Protein AF-A0A8S0XQQ2-F1 (afdb_monomer)

Sequence (141 aa):
MHMLGNSTRGLSPKQCRLLYWSCVVPIATYGYRLWYFDGTRNKGAMNQLKRMQRKAALWITGAFHTSPTGGLEALAGLIPVHIMLKKLATCTVYRVATLSDTHPLRSMMGKGLLKRAAPHARSAALMTPAMRGKVKSTVGS

Structure (mmCIF, N/CA/C/O backbone):
data_AF-A0A8S0XQQ2-F1
#
_entry.id   AF-A0A8S0XQQ2-F1
#
loop_
_atom_site.group_PDB
_atom_site.id
_atom_site.type_symbol
_atom_site.label_atom_id
_atom_site.label_alt_id
_atom_site.label_comp_id
_atom_site.label_asym_id
_atom_site.label_entity_id
_atom_site.label_seq_id
_atom_site.pdbx_PDB_ins_code
_atom_site.Cartn_x
_atom_site.Cartn_y
_atom_site.Cartn_z
_atom_site.occupancy
_atom_site.B_iso_or_equiv
_atom_site.auth_seq_id
_atom_site.auth_comp_id
_atom_site.auth_asym_id
_atom_site.auth_atom_id
_atom_site.pdbx_PDB_model_num
ATOM 1 N N . MET A 1 1 ? 15.592 10.491 -16.382 1.00 40.31 1 MET A N 1
ATOM 2 C CA . MET A 1 1 ? 16.566 9.787 -15.519 1.00 40.31 1 MET A CA 1
ATOM 3 C C . MET A 1 1 ? 16.556 8.311 -15.884 1.00 40.31 1 MET A C 1
ATOM 5 O O . MET A 1 1 ? 15.622 7.614 -15.507 1.00 40.31 1 MET A O 1
ATOM 9 N N . HIS A 1 2 ? 17.541 7.857 -16.663 1.00 47.28 2 HIS A N 1
ATOM 10 C CA . HIS A 1 2 ? 17.791 6.431 -16.887 1.00 47.28 2 HIS A CA 1
ATOM 11 C C . HIS A 1 2 ? 18.440 5.874 -15.614 1.00 47.28 2 HIS A C 1
ATOM 13 O O . HIS A 1 2 ? 19.595 6.176 -15.328 1.00 47.28 2 HIS A O 1
ATOM 19 N N . MET A 1 3 ? 17.678 5.149 -14.793 1.00 55.03 3 MET A N 1
ATOM 20 C CA . MET A 1 3 ? 18.221 4.512 -13.592 1.00 55.03 3 MET A CA 1
ATOM 21 C C . MET A 1 3 ? 18.860 3.178 -13.977 1.00 55.03 3 MET A C 1
ATOM 23 O O . MET A 1 3 ? 18.215 2.303 -14.549 1.00 55.03 3 MET A O 1
ATOM 27 N N . LEU A 1 4 ? 20.154 3.086 -13.680 1.00 47.84 4 LEU A N 1
ATOM 28 C CA . LEU A 1 4 ? 21.099 2.037 -14.044 1.00 47.84 4 LEU A CA 1
ATOM 29 C C . LEU A 1 4 ? 20.740 0.680 -13.415 1.00 47.84 4 LEU A C 1
ATOM 31 O O . LEU A 1 4 ? 21.260 0.300 -12.370 1.00 47.84 4 LEU A O 1
ATOM 35 N N . GLY A 1 5 ? 19.885 -0.081 -14.087 1.00 46.66 5 GLY A N 1
ATOM 36 C CA . GLY A 1 5 ? 19.879 -1.539 -14.014 1.00 46.66 5 GLY A CA 1
ATOM 37 C C . GLY A 1 5 ? 20.761 -2.092 -15.128 1.00 46.66 5 GLY A C 1
ATOM 38 O O . GLY A 1 5 ? 20.259 -2.644 -16.097 1.00 46.66 5 GLY A O 1
ATOM 39 N N . ASN A 1 6 ? 22.074 -1.871 -15.058 1.00 51.53 6 ASN A N 1
ATOM 40 C CA . ASN A 1 6 ? 22.994 -2.552 -15.963 1.00 51.53 6 ASN A CA 1
ATOM 41 C C . ASN A 1 6 ? 22.946 -4.059 -15.641 1.00 51.53 6 ASN A C 1
ATOM 43 O O . ASN A 1 6 ? 23.220 -4.438 -14.504 1.00 51.53 6 ASN A O 1
ATOM 47 N N . SER A 1 7 ? 22.665 -4.906 -16.634 1.00 55.31 7 SER A N 1
ATOM 48 C CA . SER A 1 7 ? 22.642 -6.373 -16.508 1.00 55.31 7 SER A CA 1
ATOM 49 C C . SER A 1 7 ? 23.958 -6.992 -15.991 1.00 55.31 7 SER A C 1
ATOM 51 O O . SER A 1 7 ? 23.974 -8.166 -15.641 1.00 55.31 7 SER A O 1
ATOM 53 N N . THR A 1 8 ? 25.050 -6.221 -15.931 1.00 55.34 8 THR A N 1
ATOM 54 C CA . THR A 1 8 ? 26.388 -6.656 -15.490 1.00 55.34 8 THR A CA 1
ATOM 55 C C . THR A 1 8 ? 26.850 -6.065 -14.149 1.00 55.34 8 THR A C 1
ATOM 57 O O . THR A 1 8 ? 27.736 -6.642 -13.528 1.00 55.34 8 THR A O 1
ATOM 60 N N . ARG A 1 9 ? 26.290 -4.937 -13.671 1.00 59.62 9 ARG A N 1
ATOM 61 C CA . ARG A 1 9 ? 26.722 -4.255 -12.418 1.00 59.62 9 ARG A CA 1
ATOM 62 C C . ARG A 1 9 ? 25.592 -3.562 -11.629 1.00 59.62 9 ARG A C 1
ATOM 64 O O . ARG A 1 9 ? 25.866 -2.753 -10.748 1.00 59.62 9 ARG A O 1
ATOM 71 N N . GLY A 1 10 ? 24.327 -3.812 -11.973 1.00 72.38 10 GLY A N 1
ATOM 72 C CA . GLY A 1 10 ? 23.152 -3.210 -11.332 1.00 72.38 10 GLY A CA 1
ATOM 73 C C . GLY A 1 10 ? 22.517 -4.080 -10.243 1.00 72.38 10 GLY A C 1
ATOM 74 O O . GLY A 1 10 ? 22.866 -5.244 -10.061 1.00 72.38 10 GLY A O 1
ATOM 75 N N . LEU A 1 11 ? 21.541 -3.508 -9.532 1.00 76.31 11 LEU A N 1
ATOM 76 C CA . LEU A 1 11 ? 20.690 -4.251 -8.600 1.00 76.31 11 LEU A CA 1
ATOM 77 C C . LEU A 1 11 ? 19.819 -5.259 -9.359 1.00 76.31 11 LEU A C 1
ATOM 79 O O . LEU A 1 11 ? 19.227 -4.930 -10.389 1.00 76.31 11 LEU A O 1
ATOM 83 N N . SER A 1 12 ? 19.688 -6.473 -8.821 1.00 85.38 12 SER A N 1
ATOM 84 C CA . SER A 1 12 ? 18.759 -7.457 -9.380 1.00 85.38 12 SER A CA 1
ATOM 85 C C . SER A 1 12 ? 17.306 -6.971 -9.248 1.00 85.38 12 SER A C 1
ATOM 87 O O . SER A 1 12 ? 16.963 -6.330 -8.248 1.00 85.38 12 SER A O 1
ATOM 89 N N . PRO A 1 13 ? 16.396 -7.345 -10.168 1.00 86.06 13 PRO A N 1
ATOM 90 C CA . PRO A 1 13 ? 14.972 -7.006 -10.065 1.00 86.06 13 PRO A CA 1
ATOM 91 C C . PRO A 1 13 ? 14.348 -7.380 -8.712 1.00 86.06 13 PRO A C 1
ATOM 93 O O . PRO A 1 13 ? 13.505 -6.659 -8.176 1.00 86.06 13 PRO A O 1
ATOM 96 N N . LYS A 1 14 ? 14.806 -8.488 -8.110 1.00 88.62 14 LYS A N 1
ATOM 97 C CA . LYS A 1 14 ? 14.386 -8.929 -6.772 1.00 88.62 14 LYS A CA 1
ATOM 98 C C . LYS A 1 14 ? 14.818 -7.945 -5.681 1.00 88.62 14 LYS A C 1
ATOM 100 O O . LYS A 1 14 ? 14.002 -7.606 -4.828 1.00 88.62 14 LYS A O 1
ATOM 105 N N . GLN A 1 15 ? 16.062 -7.466 -5.719 1.00 89.44 15 GLN A N 1
ATOM 106 C CA . GLN A 1 15 ? 16.572 -6.464 -4.776 1.00 89.44 15 GLN A CA 1
ATOM 107 C C . GLN A 1 15 ? 15.880 -5.110 -4.970 1.00 89.44 15 GLN A C 1
ATOM 109 O O . GLN A 1 15 ? 15.482 -4.494 -3.985 1.00 89.44 15 GLN A O 1
ATOM 114 N N . CYS A 1 16 ? 15.648 -4.682 -6.215 1.00 89.38 16 CYS A N 1
ATOM 115 C CA . CYS A 1 16 ? 14.882 -3.468 -6.512 1.00 89.38 16 CYS A CA 1
ATOM 116 C C . CYS A 1 16 ? 13.465 -3.543 -5.928 1.00 89.38 16 CYS A C 1
ATOM 118 O O . CYS A 1 16 ? 12.994 -2.614 -5.269 1.00 89.38 16 CYS A O 1
ATOM 120 N N . ARG A 1 17 ? 12.792 -4.685 -6.115 1.00 91.94 17 ARG A N 1
ATOM 121 C CA . ARG A 1 17 ? 11.466 -4.936 -5.543 1.00 91.94 17 ARG A CA 1
ATOM 122 C C . ARG A 1 17 ? 11.495 -4.922 -4.017 1.00 91.94 17 ARG A C 1
ATOM 124 O O . ARG A 1 17 ? 10.593 -4.347 -3.412 1.00 91.94 17 ARG A O 1
ATOM 131 N N . LEU A 1 18 ? 12.510 -5.530 -3.404 1.00 92.75 18 LEU A N 1
ATOM 132 C CA . LEU A 1 18 ? 12.674 -5.537 -1.952 1.00 92.75 18 LEU A CA 1
ATOM 133 C C . LEU A 1 18 ? 12.834 -4.113 -1.418 1.00 92.75 18 LEU A C 1
ATOM 135 O O . LEU A 1 18 ? 12.080 -3.728 -0.531 1.00 92.75 18 LEU A O 1
ATOM 139 N N . LEU A 1 19 ? 13.721 -3.316 -2.019 1.00 93.12 19 LEU A N 1
ATOM 140 C CA . LEU A 1 19 ? 13.947 -1.922 -1.633 1.00 93.12 19 LEU A CA 1
ATOM 141 C C . LEU A 1 19 ? 12.668 -1.083 -1.751 1.00 93.12 19 LEU A C 1
ATOM 143 O O . LEU A 1 19 ? 12.347 -0.281 -0.872 1.00 93.12 19 LEU A O 1
ATOM 147 N N . TYR A 1 20 ? 11.901 -1.290 -2.824 1.00 92.75 20 TYR A N 1
ATOM 148 C CA . TYR A 1 20 ? 10.609 -0.633 -2.996 1.00 92.75 20 TYR A CA 1
ATOM 149 C C . TYR A 1 20 ? 9.647 -0.969 -1.845 1.00 92.75 20 TYR A C 1
ATOM 151 O O . TYR A 1 20 ? 9.046 -0.067 -1.262 1.00 92.75 20 TYR A O 1
ATOM 159 N N . TRP A 1 21 ? 9.529 -2.248 -1.480 1.00 92.00 21 TRP A N 1
ATOM 160 C CA . TRP A 1 21 ? 8.643 -2.693 -0.400 1.00 92.00 21 TRP A CA 1
ATOM 161 C C . TRP A 1 21 ? 9.104 -2.256 0.992 1.00 92.00 21 TRP A C 1
ATOM 163 O O . TRP A 1 21 ? 8.256 -1.938 1.822 1.00 92.00 21 TRP A O 1
ATOM 173 N N . SER A 1 22 ? 10.409 -2.247 1.264 1.00 94.00 22 SER A N 1
ATOM 174 C CA . SER A 1 22 ? 10.950 -1.926 2.588 1.00 94.00 22 SER A CA 1
ATOM 175 C C . SER A 1 22 ? 11.035 -0.427 2.850 1.00 94.00 22 SER A C 1
ATOM 177 O O . SER A 1 22 ? 10.794 0.008 3.970 1.00 94.00 22 SER A O 1
ATOM 179 N N . CYS A 1 23 ? 11.378 0.368 1.835 1.00 92.56 23 CYS A N 1
ATOM 180 C CA . CYS A 1 23 ? 11.676 1.788 2.015 1.00 92.56 23 CYS A CA 1
ATOM 181 C C . CYS A 1 23 ? 10.575 2.677 1.438 1.00 92.56 23 CYS A C 1
ATOM 183 O O . CYS A 1 23 ? 10.069 3.564 2.117 1.00 92.56 23 CYS A O 1
ATOM 185 N N . VAL A 1 24 ? 10.164 2.436 0.193 1.00 92.56 24 VAL A N 1
ATOM 186 C CA . VAL A 1 24 ? 9.287 3.373 -0.527 1.00 92.56 24 VAL A CA 1
ATOM 187 C C . VAL A 1 24 ? 7.829 3.216 -0.103 1.00 92.56 24 VAL A C 1
ATOM 189 O O . VAL A 1 24 ? 7.167 4.207 0.208 1.00 92.56 24 VAL A O 1
ATOM 192 N N . VAL A 1 25 ? 7.320 1.981 -0.064 1.00 92.38 25 VAL A N 1
ATOM 193 C CA . VAL A 1 25 ? 5.916 1.709 0.283 1.00 92.38 25 VAL A CA 1
ATOM 194 C C . VAL A 1 25 ? 5.559 2.231 1.681 1.00 92.38 25 VAL A C 1
ATOM 196 O O . VAL A 1 25 ? 4.537 2.913 1.786 1.00 92.38 25 VAL A O 1
ATOM 199 N N . PRO A 1 26 ? 6.350 2.002 2.749 1.00 90.88 26 PRO A N 1
ATOM 200 C CA . PRO A 1 26 ? 6.000 2.485 4.083 1.00 90.88 26 PRO A CA 1
ATOM 201 C C . PRO A 1 26 ? 5.989 4.010 4.173 1.00 90.88 26 PRO A C 1
ATOM 203 O O . PRO A 1 26 ? 5.047 4.566 4.727 1.00 90.88 26 PRO A O 1
ATOM 206 N N . ILE A 1 27 ? 6.965 4.692 3.562 1.00 92.12 27 ILE A N 1
ATOM 207 C CA . ILE A 1 27 ? 7.027 6.163 3.546 1.00 92.12 27 ILE A CA 1
ATOM 208 C C . ILE A 1 27 ? 5.809 6.735 2.814 1.00 92.12 27 ILE A C 1
ATOM 210 O O . ILE A 1 27 ? 5.109 7.601 3.334 1.00 92.12 27 ILE A O 1
ATOM 214 N N . ALA A 1 28 ? 5.509 6.211 1.625 1.00 90.81 28 ALA A N 1
ATOM 215 C CA . ALA A 1 28 ? 4.410 6.703 0.802 1.00 90.81 28 ALA A CA 1
ATOM 216 C C . ALA A 1 28 ? 3.029 6.395 1.404 1.00 90.81 28 ALA A C 1
ATOM 218 O O . ALA A 1 28 ? 2.073 7.147 1.205 1.00 90.81 28 ALA A O 1
ATOM 219 N N . THR A 1 29 ? 2.910 5.283 2.135 1.00 90.69 29 THR A N 1
ATOM 220 C CA . THR A 1 29 ? 1.651 4.874 2.764 1.00 90.69 29 THR A CA 1
ATOM 221 C C . THR A 1 29 ? 1.486 5.385 4.185 1.00 90.69 29 THR A C 1
ATOM 223 O O . THR A 1 29 ? 0.361 5.351 4.656 1.00 90.69 29 THR A O 1
ATOM 226 N N . TYR A 1 30 ? 2.507 5.921 4.857 1.00 89.62 30 TYR A N 1
ATOM 227 C CA . TYR A 1 30 ? 2.402 6.383 6.248 1.00 89.62 30 TYR A CA 1
ATOM 228 C C . TYR A 1 30 ? 1.203 7.320 6.476 1.00 89.62 30 TYR A C 1
ATOM 230 O O . TYR A 1 30 ? 0.392 7.114 7.379 1.00 89.62 30 TYR A O 1
ATOM 238 N N . GLY A 1 31 ? 1.024 8.291 5.577 1.00 85.31 31 GLY A N 1
ATOM 239 C CA . GLY A 1 31 ? -0.048 9.282 5.650 1.00 85.31 31 GLY A CA 1
ATOM 240 C C . GLY A 1 31 ? -1.414 8.815 5.139 1.00 85.31 31 GLY A C 1
ATOM 241 O O . GLY A 1 31 ? -2.340 9.621 5.110 1.00 85.31 31 GLY A O 1
ATOM 242 N N . TYR A 1 32 ? -1.583 7.553 4.718 1.00 87.75 32 TYR A N 1
ATOM 243 C CA . TYR A 1 32 ? -2.821 7.105 4.062 1.00 87.75 32 TYR A CA 1
ATOM 244 C C . TYR A 1 32 ? -4.068 7.341 4.923 1.00 87.75 32 TYR A C 1
ATOM 246 O O . TYR A 1 32 ? -5.134 7.673 4.412 1.00 87.75 32 TYR A O 1
ATOM 254 N N . ARG A 1 33 ? -3.918 7.223 6.246 1.00 83.56 33 ARG A N 1
ATOM 255 C CA . ARG A 1 33 ? -4.993 7.389 7.227 1.00 83.56 33 ARG A CA 1
ATOM 256 C C . ARG A 1 33 ? -5.584 8.804 7.241 1.00 83.56 33 ARG A C 1
ATOM 258 O O . ARG A 1 33 ? -6.699 8.941 7.712 1.00 83.56 33 ARG A O 1
ATOM 265 N N . LEU A 1 34 ? -4.869 9.819 6.742 1.00 86.00 34 LEU A N 1
ATOM 266 C CA . LEU A 1 34 ? -5.313 11.222 6.719 1.00 86.00 34 LEU A CA 1
ATOM 267 C C . LEU A 1 34 ? -6.182 11.582 5.510 1.00 86.00 34 LEU A C 1
ATOM 269 O O . LEU A 1 34 ? -6.821 12.626 5.519 1.00 86.00 34 LEU A O 1
ATOM 273 N N . TRP A 1 35 ? -6.182 10.774 4.450 1.00 86.00 35 TRP A N 1
ATOM 274 C CA . TRP A 1 35 ? -6.872 11.115 3.196 1.00 86.00 35 TRP A CA 1
ATOM 275 C C . TRP A 1 35 ? -7.630 9.941 2.565 1.00 86.00 35 TRP A C 1
ATOM 277 O O . TRP A 1 35 ? -8.312 10.111 1.550 1.00 86.00 35 TRP A O 1
ATOM 287 N N . TYR A 1 36 ? -7.517 8.741 3.140 1.00 84.38 36 TYR A N 1
ATOM 288 C CA . TYR A 1 36 ? -8.199 7.534 2.689 1.00 84.38 36 TYR A CA 1
ATOM 289 C C . TYR A 1 36 ? -9.387 7.210 3.605 1.00 84.38 36 TYR A C 1
ATOM 291 O O . TYR A 1 36 ? -9.321 6.319 4.455 1.00 84.38 36 TYR A O 1
ATOM 299 N N . PHE A 1 37 ? -10.489 7.936 3.409 1.00 78.94 37 PHE A N 1
ATOM 300 C CA . PHE A 1 37 ? -11.762 7.700 4.096 1.00 78.94 37 PHE A CA 1
ATOM 301 C C . PHE A 1 37 ? -12.857 7.283 3.114 1.00 78.94 37 PHE A C 1
ATOM 303 O O . PHE A 1 37 ? -12.737 7.459 1.901 1.00 78.94 37 PHE A O 1
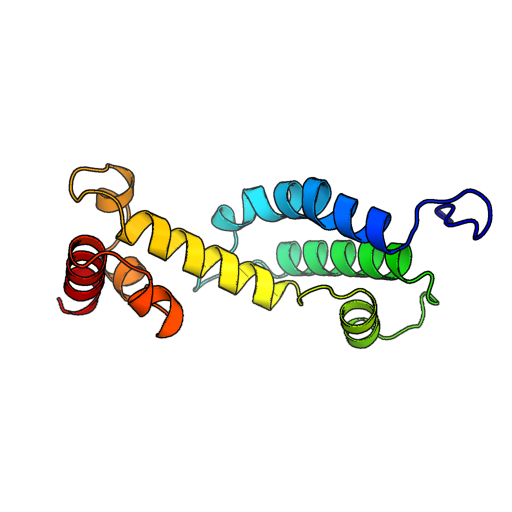ATOM 310 N N . ASP A 1 38 ? -13.932 6.714 3.652 1.00 67.06 38 ASP A N 1
ATOM 311 C CA . ASP A 1 38 ? -15.008 6.113 2.862 1.00 67.06 38 ASP A CA 1
ATOM 312 C C . ASP A 1 38 ? -15.906 7.141 2.147 1.00 67.06 38 ASP A C 1
ATOM 314 O O . ASP A 1 38 ? -16.533 6.804 1.151 1.00 67.06 38 ASP A O 1
ATOM 318 N N . GLY A 1 39 ? -15.915 8.401 2.604 1.00 63.44 39 GLY A N 1
ATOM 319 C CA . GLY A 1 39 ? -16.707 9.487 2.007 1.00 63.44 39 GLY A CA 1
ATOM 320 C C . GLY A 1 39 ? -15.943 10.398 1.037 1.00 63.44 39 GLY A C 1
ATOM 321 O O . GLY A 1 39 ? -16.547 10.991 0.150 1.00 63.44 39 GLY A O 1
ATOM 322 N N . THR A 1 40 ? -14.616 10.504 1.155 1.00 62.59 40 THR A N 1
ATOM 323 C CA . THR A 1 40 ? -13.804 11.461 0.380 1.00 62.59 40 THR A CA 1
ATOM 324 C C . THR A 1 40 ? -12.427 10.881 0.065 1.00 62.59 40 THR A C 1
ATOM 326 O O . THR A 1 40 ? -11.414 11.206 0.682 1.00 62.59 40 THR A O 1
ATOM 329 N N . ARG A 1 41 ? -12.356 10.000 -0.939 1.00 70.44 41 ARG A N 1
ATOM 330 C CA . ARG A 1 41 ? -11.058 9.550 -1.461 1.00 70.44 41 ARG A CA 1
ATOM 331 C C . ARG A 1 41 ? -10.403 10.687 -2.231 1.00 70.44 41 ARG A C 1
ATOM 333 O O . ARG A 1 41 ? -10.870 11.057 -3.310 1.00 70.44 41 ARG A O 1
ATOM 340 N N . ASN A 1 42 ? -9.293 11.203 -1.711 1.00 81.62 42 ASN A N 1
ATOM 341 C CA . ASN A 1 42 ? -8.510 12.199 -2.430 1.00 81.62 42 ASN A CA 1
ATOM 342 C C . ASN A 1 42 ? -7.929 11.581 -3.718 1.00 81.62 42 ASN A C 1
ATOM 344 O O . ASN A 1 42 ? -6.956 10.821 -3.694 1.00 81.62 42 ASN A O 1
ATOM 348 N N . LYS A 1 43 ? -8.536 11.920 -4.863 1.00 83.62 43 LYS A N 1
ATOM 349 C CA . LYS A 1 43 ? -8.116 11.447 -6.191 1.00 83.62 43 LYS A CA 1
ATOM 350 C C . LYS A 1 43 ? -6.675 11.863 -6.509 1.00 83.62 43 LYS A C 1
ATOM 352 O O . LYS A 1 43 ? -5.955 11.100 -7.148 1.00 83.62 43 LYS A O 1
ATOM 357 N N . GLY A 1 44 ? -6.239 13.033 -6.036 1.00 86.75 44 GLY A N 1
ATOM 358 C CA . GLY A 1 44 ? -4.880 13.546 -6.222 1.00 86.75 44 GLY A CA 1
ATOM 359 C C . GLY A 1 44 ? -3.834 12.660 -5.550 1.00 86.75 44 G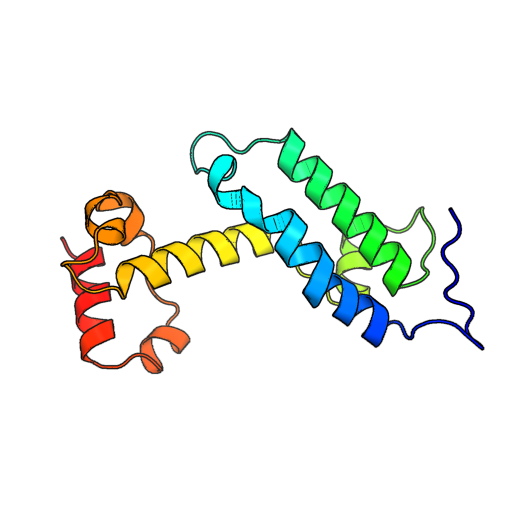LY A C 1
ATOM 360 O O . GLY A 1 44 ? -2.928 12.168 -6.224 1.00 86.75 44 GLY A O 1
ATOM 361 N N . ALA A 1 45 ? -4.019 12.368 -4.261 1.00 86.62 45 ALA A N 1
ATOM 362 C CA . ALA A 1 45 ? -3.130 11.480 -3.508 1.00 86.62 45 ALA A CA 1
ATOM 363 C C . ALA A 1 45 ? -3.085 10.067 -4.119 1.00 86.62 45 ALA A C 1
ATOM 365 O O . ALA A 1 45 ? -2.010 9.500 -4.318 1.00 86.62 45 ALA A O 1
ATOM 366 N N . MET A 1 46 ? -4.237 9.522 -4.532 1.00 89.50 46 MET A N 1
ATOM 367 C CA . MET A 1 46 ? -4.285 8.233 -5.233 1.00 89.50 46 MET A CA 1
ATOM 368 C C . MET A 1 46 ? -3.511 8.254 -6.557 1.00 89.50 46 MET A C 1
ATOM 370 O O . MET A 1 46 ? -2.815 7.291 -6.882 1.00 89.50 46 MET A O 1
ATOM 374 N N . ASN A 1 47 ? -3.615 9.336 -7.328 1.00 90.75 47 ASN A N 1
ATOM 375 C CA . ASN A 1 47 ? -2.908 9.479 -8.598 1.00 90.75 47 ASN A CA 1
ATOM 376 C C . ASN A 1 47 ? -1.395 9.625 -8.401 1.00 90.75 47 ASN A C 1
ATOM 378 O O . ASN A 1 47 ? -0.628 9.039 -9.166 1.00 90.75 47 ASN A O 1
ATOM 382 N N . GLN A 1 48 ? -0.951 10.346 -7.369 1.00 91.12 48 GLN A N 1
ATOM 383 C CA . GLN A 1 48 ? 0.465 10.429 -6.999 1.00 91.12 48 GLN A CA 1
ATOM 384 C C . GLN A 1 48 ? 1.023 9.046 -6.653 1.00 91.12 48 GLN A C 1
ATOM 386 O O . GLN A 1 48 ? 2.065 8.648 -7.177 1.00 91.12 48 GLN A O 1
ATOM 391 N N . LEU A 1 49 ? 0.278 8.274 -5.862 1.00 92.06 49 LEU A N 1
ATOM 392 C CA . LEU A 1 49 ? 0.671 6.934 -5.440 1.00 92.06 49 LEU A CA 1
ATOM 393 C C . LEU A 1 49 ? 0.716 5.947 -6.625 1.00 92.06 49 LEU A C 1
ATOM 395 O O . LEU A 1 49 ? 1.662 5.171 -6.753 1.00 92.06 49 LEU A O 1
ATOM 399 N N . LYS A 1 50 ? -0.234 6.042 -7.567 1.00 92.94 50 LYS A N 1
ATOM 400 C CA . LYS A 1 50 ? -0.200 5.294 -8.8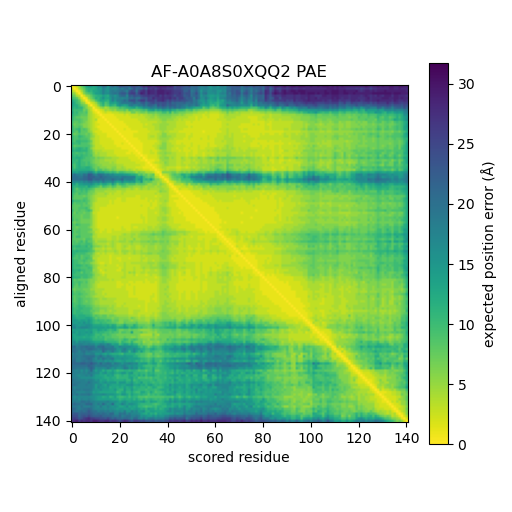42 1.00 92.94 50 LYS A CA 1
ATOM 401 C C . LYS A 1 50 ? 1.004 5.665 -9.712 1.00 92.94 50 LYS A C 1
ATOM 403 O O . LYS A 1 50 ? 1.647 4.783 -10.275 1.00 92.94 50 LYS A O 1
ATOM 408 N N . ARG A 1 51 ? 1.333 6.958 -9.827 1.00 93.00 51 ARG A N 1
ATOM 409 C CA . ARG A 1 51 ? 2.506 7.428 -10.590 1.00 93.00 51 ARG A CA 1
ATOM 410 C C . ARG A 1 51 ? 3.809 6.914 -9.9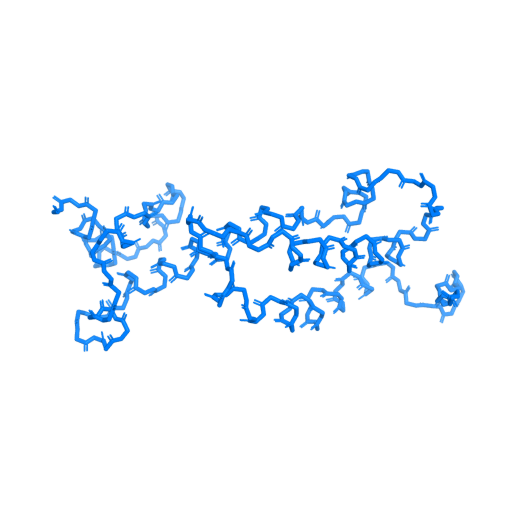83 1.00 93.00 51 ARG A C 1
ATOM 412 O O . ARG A 1 51 ? 4.686 6.478 -10.725 1.00 93.00 51 ARG A O 1
ATOM 419 N N . MET A 1 52 ? 3.920 6.935 -8.656 1.00 93.94 52 MET A N 1
ATOM 420 C CA . MET A 1 52 ? 5.053 6.366 -7.925 1.00 93.94 52 MET A CA 1
ATOM 421 C C . MET A 1 52 ? 5.187 4.863 -8.200 1.00 93.94 52 MET A C 1
ATOM 423 O O . MET A 1 52 ? 6.260 4.412 -8.594 1.00 93.94 52 MET A O 1
ATOM 427 N N . GLN A 1 53 ? 4.095 4.102 -8.073 1.00 93.75 53 GLN A N 1
ATOM 428 C CA . GLN A 1 53 ? 4.110 2.660 -8.317 1.00 93.75 53 GLN A CA 1
ATOM 429 C C . GLN A 1 53 ? 4.460 2.315 -9.769 1.00 93.75 53 GLN A C 1
ATOM 431 O O . GLN A 1 53 ? 5.257 1.410 -9.995 1.00 93.75 53 GLN A O 1
ATOM 436 N N . ARG A 1 54 ? 3.960 3.067 -10.761 1.00 93.75 54 ARG A N 1
ATOM 437 C CA . ARG A 1 54 ? 4.345 2.870 -12.170 1.00 93.75 54 ARG A CA 1
ATOM 438 C C . ARG A 1 54 ? 5.841 3.095 -12.390 1.00 93.75 54 ARG A C 1
ATOM 440 O O . ARG A 1 54 ? 6.469 2.309 -13.091 1.00 93.75 54 ARG A O 1
ATOM 447 N N . LYS A 1 55 ? 6.422 4.143 -11.793 1.00 92.88 55 LYS A N 1
ATOM 448 C CA . LYS A 1 55 ? 7.873 4.390 -11.865 1.00 92.88 55 LYS A CA 1
ATOM 449 C C . LYS A 1 55 ? 8.665 3.243 -11.236 1.00 92.88 55 LYS A C 1
ATOM 451 O O . LYS A 1 55 ? 9.632 2.788 -11.835 1.00 92.88 55 LYS A O 1
ATOM 456 N N . ALA A 1 56 ? 8.225 2.746 -10.081 1.00 91.50 56 ALA A N 1
ATOM 457 C CA . ALA A 1 56 ? 8.846 1.595 -9.434 1.00 91.50 56 ALA A CA 1
ATOM 458 C C . ALA A 1 56 ? 8.723 0.318 -10.281 1.00 91.50 56 ALA A C 1
ATOM 460 O O . ALA A 1 56 ? 9.698 -0.407 -10.432 1.00 91.50 56 ALA A O 1
ATOM 461 N N . ALA A 1 57 ? 7.561 0.061 -10.886 1.00 92.50 57 ALA A N 1
ATOM 462 C CA . ALA A 1 57 ? 7.344 -1.102 -11.742 1.00 92.50 57 ALA A CA 1
ATOM 463 C C . ALA A 1 57 ? 8.234 -1.064 -12.996 1.00 92.50 57 ALA A C 1
ATOM 465 O O . ALA A 1 57 ? 8.846 -2.075 -13.333 1.00 92.50 57 ALA A O 1
ATOM 466 N N . LEU A 1 58 ? 8.369 0.101 -13.640 1.00 92.25 58 LEU A N 1
ATOM 467 C CA . LEU A 1 58 ? 9.310 0.306 -14.750 1.00 92.25 58 LEU A CA 1
ATOM 468 C C . LEU A 1 58 ? 10.761 0.085 -14.311 1.00 92.25 58 LEU A C 1
ATOM 470 O O . LEU A 1 58 ? 11.520 -0.557 -15.024 1.00 92.25 58 LEU A O 1
ATOM 474 N N . TRP A 1 59 ? 11.138 0.566 -13.126 1.00 88.00 59 TRP A N 1
ATOM 475 C CA . TRP A 1 59 ? 12.486 0.379 -12.590 1.00 88.00 59 TRP A CA 1
ATOM 476 C C . TRP A 1 59 ? 12.805 -1.087 -12.263 1.00 88.00 59 TRP A C 1
ATOM 478 O O . TRP A 1 59 ? 13.909 -1.548 -12.530 1.00 88.00 59 TRP A O 1
ATOM 488 N N . ILE A 1 60 ? 11.839 -1.833 -11.723 1.00 89.31 60 ILE A N 1
ATOM 489 C CA . ILE A 1 60 ? 12.006 -3.254 -11.382 1.00 89.31 60 ILE A CA 1
ATOM 490 C C . ILE A 1 60 ? 12.062 -4.123 -12.643 1.00 89.31 60 ILE A C 1
ATOM 492 O O . ILE A 1 60 ? 12.872 -5.041 -12.714 1.00 89.31 60 ILE A O 1
ATOM 496 N N . THR A 1 61 ? 11.181 -3.864 -13.611 1.00 89.25 61 THR A N 1
ATOM 497 C CA . THR A 1 61 ? 11.037 -4.706 -14.813 1.00 89.25 61 THR A CA 1
ATOM 498 C C . THR A 1 61 ? 11.981 -4.317 -15.942 1.00 89.25 61 THR A C 1
ATOM 500 O O . THR A 1 61 ? 12.247 -5.144 -16.805 1.00 89.25 61 THR A O 1
ATOM 503 N N . GLY A 1 62 ? 12.462 -3.070 -15.976 1.00 86.19 62 GLY A N 1
ATOM 504 C CA . GLY A 1 62 ? 13.233 -2.541 -17.103 1.00 86.19 62 GLY A CA 1
ATOM 505 C C . GLY A 1 62 ? 12.426 -2.412 -18.402 1.00 86.19 62 GLY A C 1
ATOM 506 O O . GLY A 1 62 ? 13.009 -2.264 -19.471 1.00 86.19 62 GLY A O 1
ATOM 507 N N . ALA A 1 63 ? 11.095 -2.494 -18.337 1.00 88.25 63 ALA A N 1
ATOM 508 C CA . ALA A 1 63 ? 10.228 -2.461 -19.509 1.00 88.25 63 ALA A CA 1
ATOM 509 C C . ALA A 1 63 ? 10.096 -1.051 -20.116 1.00 88.25 63 ALA A C 1
ATOM 511 O O . ALA A 1 63 ? 10.362 -0.035 -19.470 1.00 88.25 63 ALA A O 1
ATOM 512 N N . PHE A 1 64 ? 9.615 -0.977 -21.360 1.00 89.19 64 PHE A N 1
ATOM 513 C CA . PHE A 1 64 ? 9.409 0.292 -22.059 1.00 89.19 64 PHE A CA 1
ATOM 514 C C . PHE A 1 64 ? 8.383 1.189 -21.358 1.00 89.19 64 PHE A C 1
ATOM 516 O O . PHE A 1 64 ? 7.375 0.714 -20.828 1.00 89.19 64 PHE A O 1
ATOM 523 N N . HIS A 1 65 ? 8.577 2.509 -21.448 1.00 85.62 65 HIS A N 1
ATOM 524 C CA . HIS A 1 65 ? 7.660 3.505 -20.883 1.00 85.62 65 HIS A CA 1
ATOM 525 C C . HIS A 1 65 ? 6.223 3.406 -21.425 1.00 85.62 65 HIS A C 1
ATOM 527 O O . HIS A 1 65 ? 5.280 3.758 -20.710 1.00 85.62 65 HIS A O 1
ATOM 533 N N . THR A 1 66 ? 6.052 2.910 -22.654 1.00 91.38 66 THR A N 1
ATOM 534 C CA . THR A 1 66 ? 4.762 2.688 -23.329 1.00 91.38 66 THR A CA 1
ATOM 535 C C . THR A 1 66 ? 4.007 1.458 -22.822 1.00 91.38 66 THR A C 1
ATOM 537 O O . THR A 1 66 ? 2.832 1.296 -23.138 1.00 91.38 66 THR A O 1
ATOM 540 N N . SER A 1 67 ? 4.638 0.614 -22.000 1.00 90.69 67 SER A N 1
ATOM 541 C CA . SER A 1 67 ? 4.021 -0.613 -21.493 1.00 90.69 67 SER A CA 1
ATOM 542 C C . SER A 1 67 ? 2.803 -0.321 -20.598 1.00 90.69 67 SER A C 1
ATOM 544 O O . SER A 1 67 ? 2.823 0.631 -19.800 1.00 90.69 67 SER A O 1
ATOM 546 N N . PRO A 1 68 ? 1.742 -1.148 -20.670 1.00 92.56 68 PRO A N 1
ATOM 547 C CA . PRO A 1 68 ? 0.536 -0.965 -19.868 1.00 92.56 68 PRO A CA 1
ATOM 548 C C . PRO A 1 68 ? 0.825 -1.154 -18.373 1.00 92.56 68 PRO A C 1
ATOM 550 O O . PRO A 1 68 ? 1.487 -2.103 -17.960 1.00 92.56 68 PRO A O 1
ATOM 553 N N . THR A 1 69 ? 0.281 -0.271 -17.527 1.00 91.00 69 THR A N 1
ATOM 554 C CA . THR A 1 69 ? 0.596 -0.253 -16.082 1.00 91.00 69 THR A CA 1
ATOM 555 C C . THR A 1 69 ? 0.174 -1.533 -15.360 1.00 91.00 69 THR A C 1
ATOM 557 O O . THR A 1 69 ? 0.942 -2.039 -14.552 1.00 91.00 69 THR A O 1
ATOM 560 N N . GLY A 1 70 ? -1.000 -2.093 -15.677 1.00 89.81 70 GLY A N 1
ATOM 561 C CA . GLY A 1 70 ? -1.459 -3.339 -15.050 1.00 89.81 70 GLY A CA 1
ATOM 562 C C . GLY A 1 70 ? -0.549 -4.533 -15.361 1.00 89.81 70 GLY A C 1
ATOM 563 O O . GLY A 1 70 ? -0.249 -5.324 -14.472 1.00 89.81 70 GLY A O 1
ATOM 564 N N . GLY A 1 71 ? -0.038 -4.614 -16.595 1.00 91.81 71 GLY A N 1
ATOM 565 C CA . GLY A 1 71 ? 0.932 -5.639 -16.986 1.00 91.81 71 GLY A CA 1
ATOM 566 C C . GLY A 1 71 ? 2.261 -5.480 -16.249 1.00 91.81 71 GLY A C 1
ATOM 567 O O . GLY A 1 71 ? 2.801 -6.453 -15.734 1.00 91.81 71 GLY A O 1
ATOM 568 N N . LEU A 1 72 ? 2.750 -4.243 -16.114 1.00 92.69 72 LEU A N 1
ATOM 569 C CA . LEU A 1 72 ? 3.972 -3.954 -15.358 1.00 92.69 72 LEU A CA 1
ATOM 570 C C . LEU A 1 72 ? 3.852 -4.327 -13.880 1.00 92.69 72 LEU A C 1
ATOM 572 O O . LEU A 1 72 ? 4.789 -4.882 -13.317 1.00 92.69 72 LEU A O 1
ATOM 576 N N . GLU A 1 73 ? 2.717 -4.031 -13.247 1.00 93.12 73 GLU A N 1
ATOM 577 C CA . GLU A 1 73 ? 2.469 -4.409 -11.853 1.00 93.12 73 GLU A CA 1
ATOM 578 C C . GLU A 1 73 ? 2.471 -5.931 -11.682 1.00 93.12 73 GLU A C 1
ATOM 580 O O . GLU A 1 73 ? 3.112 -6.434 -10.759 1.00 93.12 73 GLU A O 1
ATOM 585 N N . ALA A 1 74 ? 1.832 -6.663 -12.601 1.00 92.81 74 ALA A N 1
ATOM 586 C CA . ALA A 1 74 ? 1.820 -8.122 -12.591 1.00 92.81 74 ALA A CA 1
ATOM 587 C C . ALA A 1 74 ? 3.230 -8.712 -12.771 1.00 92.81 74 ALA A C 1
ATOM 589 O O . ALA A 1 74 ? 3.649 -9.543 -11.965 1.00 92.81 74 ALA A O 1
ATOM 590 N N . LEU A 1 75 ? 3.992 -8.232 -13.760 1.00 91.38 75 LEU A N 1
ATOM 591 C CA . LEU A 1 75 ? 5.366 -8.682 -14.020 1.00 91.38 75 LEU A CA 1
ATOM 592 C C . LEU A 1 75 ? 6.328 -8.324 -12.877 1.00 91.38 75 LEU A C 1
ATOM 594 O O . LEU A 1 75 ? 7.197 -9.117 -12.522 1.00 91.38 75 LEU A O 1
ATOM 598 N N . ALA A 1 76 ? 6.153 -7.157 -12.254 1.00 90.00 76 ALA A N 1
ATOM 599 C CA . ALA A 1 76 ? 6.933 -6.735 -11.092 1.00 90.00 76 ALA A CA 1
ATOM 600 C C . ALA A 1 76 ? 6.510 -7.442 -9.786 1.00 90.00 76 ALA A C 1
ATOM 602 O O . ALA A 1 76 ? 7.157 -7.264 -8.749 1.00 90.00 76 ALA A O 1
ATOM 603 N N . GLY A 1 77 ? 5.412 -8.208 -9.790 1.00 91.38 77 GLY A N 1
ATOM 604 C CA . GLY A 1 77 ? 4.838 -8.818 -8.589 1.00 91.38 77 GLY A CA 1
ATOM 605 C C . GLY A 1 77 ? 4.355 -7.784 -7.563 1.00 91.38 77 GLY A C 1
ATOM 606 O O . GLY A 1 77 ? 4.496 -7.988 -6.351 1.00 91.38 77 GLY A O 1
ATOM 607 N N . LEU A 1 78 ? 3.850 -6.642 -8.027 1.00 92.06 78 LEU A N 1
ATOM 608 C CA . LEU A 1 78 ? 3.310 -5.570 -7.195 1.00 92.06 78 LEU A CA 1
ATOM 609 C C . LEU A 1 78 ? 1.784 -5.666 -7.120 1.00 92.06 78 LEU A C 1
ATOM 611 O O . LEU A 1 78 ? 1.105 -5.950 -8.101 1.00 92.06 78 LEU A O 1
ATOM 615 N N . ILE A 1 79 ? 1.233 -5.398 -5.936 1.00 91.50 79 ILE A N 1
ATOM 616 C CA . ILE A 1 79 ? -0.218 -5.338 -5.733 1.00 91.50 79 ILE A CA 1
ATOM 617 C C . ILE A 1 79 ? -0.705 -3.961 -6.200 1.00 91.50 79 ILE A C 1
ATOM 619 O O . ILE A 1 79 ? -0.103 -2.961 -5.801 1.00 91.50 79 ILE A O 1
ATOM 623 N N . PRO A 1 80 ? -1.805 -3.857 -6.967 1.00 91.31 80 PRO A N 1
ATOM 624 C CA . PRO A 1 80 ? -2.373 -2.569 -7.345 1.00 91.31 80 PRO A CA 1
ATOM 625 C C . PRO A 1 80 ? -2.622 -1.668 -6.129 1.00 91.31 80 PRO A C 1
ATOM 627 O O . PRO A 1 80 ? -3.209 -2.093 -5.128 1.00 91.31 80 PRO A O 1
ATOM 630 N N . VAL A 1 81 ? -2.224 -0.397 -6.228 1.00 91.00 81 VAL A N 1
ATOM 631 C CA . VAL A 1 81 ? -2.218 0.570 -5.110 1.00 91.00 81 VAL A CA 1
ATOM 632 C C . VAL A 1 81 ? -3.539 0.612 -4.332 1.00 91.00 81 VAL A C 1
ATOM 634 O O . VAL A 1 81 ? -3.557 0.630 -3.105 1.00 91.00 81 VAL A O 1
ATOM 637 N N . HIS A 1 82 ? -4.668 0.622 -5.038 1.00 88.06 82 HIS A N 1
ATOM 638 C CA . HIS A 1 82 ? -5.990 0.721 -4.419 1.00 88.06 82 HIS A CA 1
ATOM 639 C C . HIS A 1 82 ? -6.338 -0.511 -3.563 1.00 88.06 82 HIS A C 1
ATOM 641 O O . HIS A 1 82 ? -6.954 -0.376 -2.505 1.00 88.06 82 HIS A O 1
ATOM 647 N N . ILE A 1 83 ? -5.900 -1.702 -3.982 1.00 90.62 83 ILE A N 1
ATOM 648 C CA . ILE A 1 83 ? -6.061 -2.949 -3.225 1.00 90.62 83 ILE A CA 1
ATOM 649 C C . ILE A 1 83 ? -5.149 -2.920 -2.000 1.00 90.62 83 ILE A C 1
ATOM 651 O O . ILE A 1 83 ? -5.585 -3.262 -0.901 1.00 90.62 83 ILE A O 1
ATOM 655 N N . MET A 1 84 ? -3.906 -2.458 -2.168 1.00 91.19 84 MET A N 1
ATOM 656 C CA . MET A 1 84 ? -2.955 -2.306 -1.067 1.00 91.19 84 MET A CA 1
ATOM 657 C C . MET A 1 84 ? -3.506 -1.384 0.030 1.00 91.19 84 MET A C 1
ATOM 659 O O . MET A 1 84 ? -3.503 -1.761 1.199 1.00 91.19 84 MET A O 1
ATOM 663 N N . LEU A 1 85 ? -4.054 -0.221 -0.333 1.00 90.00 85 LEU A N 1
ATOM 664 C CA . LEU A 1 85 ? -4.658 0.715 0.623 1.00 90.00 85 LEU A CA 1
ATOM 665 C C . LEU A 1 85 ? -5.886 0.131 1.323 1.00 90.00 85 LEU A C 1
ATOM 667 O O . LEU A 1 85 ? -6.026 0.278 2.536 1.00 90.00 85 LEU A O 1
ATOM 671 N N . LYS A 1 86 ? -6.755 -0.576 0.588 1.00 88.62 86 LYS A N 1
ATOM 672 C CA . LYS A 1 86 ? -7.892 -1.289 1.185 1.00 88.62 86 LYS A CA 1
ATOM 673 C C . LYS A 1 86 ? -7.408 -2.305 2.220 1.00 88.62 86 LYS A C 1
ATOM 675 O O . LYS A 1 86 ? -7.912 -2.301 3.337 1.00 88.62 86 LYS A O 1
ATOM 680 N N . LYS A 1 87 ? -6.392 -3.107 1.883 1.00 88.69 87 LYS A N 1
ATOM 681 C CA . LYS A 1 87 ? -5.782 -4.076 2.803 1.00 88.69 87 LYS A CA 1
ATOM 682 C C . LYS A 1 87 ? -5.229 -3.391 4.055 1.00 88.69 87 LYS A C 1
ATOM 684 O O . LYS A 1 87 ? -5.535 -3.835 5.156 1.00 88.69 87 LYS A O 1
ATOM 689 N N . LEU A 1 88 ? -4.463 -2.308 3.900 1.00 89.12 88 LEU A N 1
ATOM 690 C CA . LEU A 1 88 ? -3.911 -1.547 5.027 1.00 89.12 88 LEU A C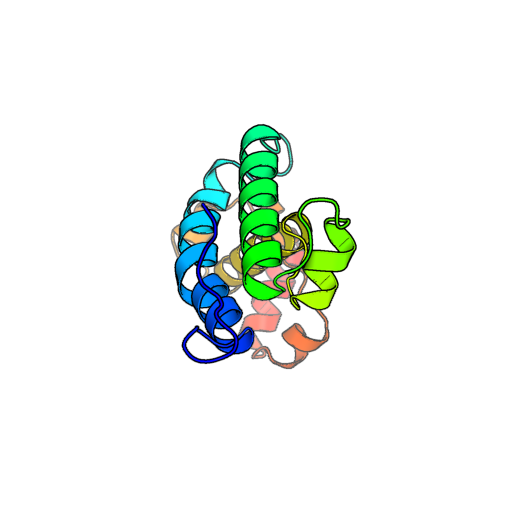A 1
ATOM 691 C C . LEU A 1 88 ? -5.016 -1.001 5.933 1.00 89.12 88 LEU A C 1
ATOM 693 O O . LEU A 1 88 ? -4.959 -1.209 7.144 1.00 89.12 88 LEU A O 1
ATOM 697 N N . ALA A 1 89 ? -6.051 -0.390 5.351 1.00 87.25 89 ALA A N 1
ATOM 698 C CA . ALA A 1 89 ? -7.190 0.131 6.095 1.00 87.25 89 ALA A CA 1
ATOM 699 C C . ALA A 1 89 ? -7.871 -0.967 6.921 1.00 87.25 89 ALA A C 1
ATOM 701 O O . ALA A 1 89 ? -8.056 -0.795 8.125 1.00 87.25 89 ALA A O 1
ATOM 702 N N . THR A 1 90 ? -8.183 -2.114 6.309 1.00 85.19 90 THR A N 1
ATOM 703 C CA . THR A 1 90 ? -8.810 -3.235 7.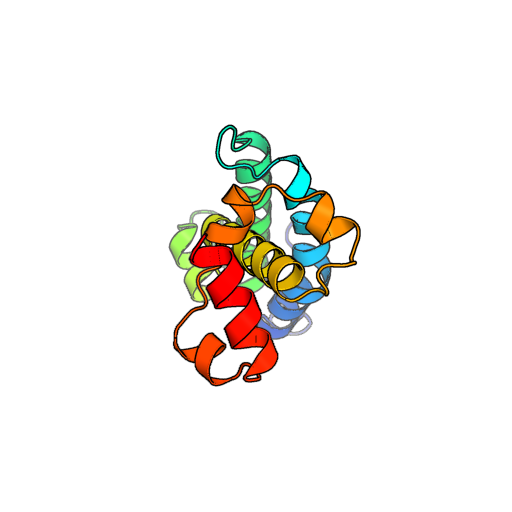018 1.00 85.19 90 THR A CA 1
ATOM 704 C C . THR A 1 90 ? -7.890 -3.785 8.113 1.00 85.19 90 THR A C 1
ATOM 706 O O . THR A 1 90 ? -8.332 -3.951 9.248 1.00 85.19 90 THR A O 1
ATOM 709 N N . CYS A 1 91 ? -6.597 -3.988 7.829 1.00 85.75 91 CYS A N 1
ATOM 710 C CA . CYS A 1 91 ? -5.605 -4.421 8.820 1.00 85.75 91 CYS A CA 1
ATOM 711 C C . CYS A 1 91 ? -5.528 -3.477 10.025 1.00 85.75 91 CYS A C 1
ATOM 713 O O . CYS A 1 91 ? -5.451 -3.946 11.159 1.00 85.75 91 CYS A O 1
ATOM 715 N N . THR A 1 92 ? -5.570 -2.163 9.812 1.00 86.69 92 THR A N 1
ATOM 716 C CA . THR A 1 92 ? -5.562 -1.202 10.917 1.00 86.69 92 THR A CA 1
ATOM 717 C C . THR A 1 92 ? -6.841 -1.281 11.746 1.00 86.69 92 THR A C 1
ATOM 719 O O . THR A 1 92 ? -6.749 -1.252 12.970 1.00 86.69 92 THR A O 1
ATOM 722 N N . VAL A 1 93 ? -8.020 -1.436 11.129 1.00 84.75 93 VAL A N 1
ATOM 723 C CA . VAL A 1 93 ? -9.266 -1.624 11.895 1.00 84.75 93 VAL A CA 1
ATOM 724 C C . VAL A 1 93 ? -9.197 -2.906 12.729 1.00 84.75 93 VAL A C 1
ATOM 726 O O . VAL A 1 93 ? -9.509 -2.848 13.914 1.00 84.75 93 VAL A O 1
ATOM 729 N N . TYR A 1 94 ? -8.709 -4.026 12.178 1.00 83.38 94 TYR A N 1
ATOM 730 C CA . TYR A 1 94 ? -8.523 -5.253 12.968 1.00 83.38 94 TYR A CA 1
ATOM 731 C C . TYR A 1 94 ? -7.585 -5.055 14.148 1.00 83.38 94 TYR A C 1
ATOM 733 O O . TYR A 1 94 ? -7.920 -5.468 15.252 1.00 83.38 94 TYR A O 1
ATOM 741 N N . ARG A 1 95 ? -6.427 -4.416 13.932 1.00 84.69 95 ARG A N 1
ATOM 742 C CA . ARG A 1 95 ? -5.457 -4.161 15.006 1.00 84.69 95 ARG A CA 1
ATOM 743 C C . ARG A 1 95 ? -6.108 -3.407 16.157 1.00 84.69 95 ARG A C 1
ATOM 745 O O . ARG A 1 95 ? -5.920 -3.787 17.307 1.00 84.69 95 ARG A O 1
ATOM 752 N N . VAL A 1 96 ? -6.923 -2.398 15.848 1.00 84.81 96 VAL A N 1
ATOM 753 C CA . VAL A 1 96 ? -7.637 -1.647 16.884 1.00 84.81 96 VAL A CA 1
ATOM 754 C C . VAL A 1 96 ? -8.768 -2.470 17.513 1.00 84.81 96 VAL A C 1
ATOM 756 O O . VAL A 1 96 ? -8.938 -2.434 18.727 1.00 84.81 96 VAL A O 1
ATOM 759 N N . ALA A 1 97 ? -9.485 -3.282 16.733 1.00 83.00 97 ALA A N 1
ATOM 760 C CA . ALA A 1 97 ? -10.528 -4.183 17.236 1.00 83.00 97 ALA A CA 1
ATOM 761 C C . ALA A 1 97 ? -9.988 -5.301 18.148 1.00 83.00 97 ALA A C 1
ATOM 763 O O . ALA A 1 97 ? -10.728 -5.841 18.970 1.00 83.00 97 ALA A O 1
ATOM 764 N N . THR A 1 98 ? -8.706 -5.655 18.036 1.00 81.56 98 THR A N 1
ATOM 765 C CA . THR A 1 98 ? -8.058 -6.642 18.913 1.00 81.56 98 THR A CA 1
ATOM 766 C C . THR A 1 98 ? -7.470 -6.054 20.198 1.00 81.56 98 THR A C 1
ATOM 768 O O . THR A 1 98 ? -7.121 -6.821 21.094 1.00 81.56 98 THR A O 1
ATOM 771 N N . LEU A 1 99 ? -7.368 -4.723 20.320 1.00 84.38 99 LEU A N 1
ATOM 772 C CA . LEU A 1 99 ? -6.875 -4.062 21.539 1.00 84.38 99 LEU A CA 1
ATOM 773 C C . LEU A 1 99 ? -7.811 -4.305 22.734 1.00 84.38 99 LEU A C 1
ATOM 775 O O . LEU A 1 99 ? -8.975 -4.684 22.567 1.00 84.38 99 LEU A O 1
ATOM 779 N N . SER A 1 100 ? -7.309 -4.077 23.951 1.00 82.12 100 SER A N 1
ATOM 780 C CA . SER A 1 100 ? -8.141 -4.067 25.158 1.00 82.12 100 SER A CA 1
ATOM 781 C C . SER A 1 100 ? -9.225 -2.992 25.074 1.00 82.12 100 SER A C 1
ATOM 783 O O . SER A 1 100 ? -9.030 -1.947 24.454 1.00 82.12 100 SER A O 1
ATOM 785 N N . ASP A 1 101 ? -10.363 -3.239 25.726 1.00 77.56 101 ASP A N 1
ATOM 786 C CA . ASP A 1 101 ? -11.470 -2.276 25.796 1.00 77.56 101 ASP A CA 1
ATOM 787 C C . ASP A 1 101 ? -11.068 -0.969 26.497 1.00 77.56 101 ASP A C 1
ATOM 789 O O . ASP A 1 101 ? -11.612 0.085 26.194 1.00 77.56 101 ASP A O 1
ATOM 793 N N . THR A 1 102 ? -10.039 -1.020 27.347 1.00 83.50 102 THR A N 1
ATOM 794 C CA . THR A 1 102 ? -9.449 0.131 28.043 1.00 83.50 102 THR A CA 1
ATOM 795 C C . THR A 1 102 ? -8.525 0.992 27.178 1.00 83.50 102 THR A C 1
ATOM 797 O O . THR A 1 102 ? -8.086 2.049 27.623 1.00 83.50 102 THR A O 1
ATOM 800 N N . HIS A 1 103 ? -8.183 0.569 25.956 1.00 83.94 103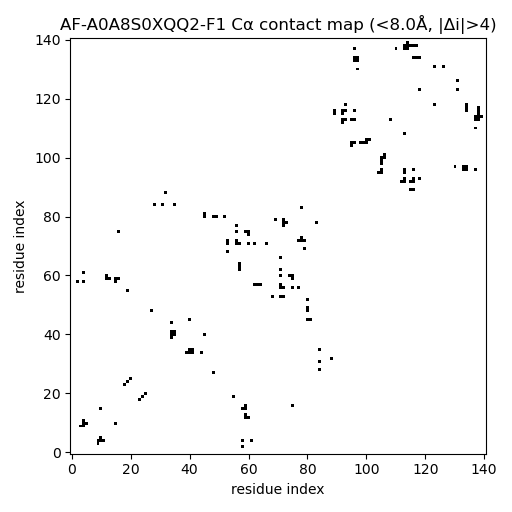 HIS A N 1
ATOM 801 C CA . HIS A 1 103 ? -7.218 1.297 25.136 1.00 83.94 103 HIS A CA 1
ATOM 802 C C . HIS A 1 103 ? -7.832 2.591 24.562 1.00 83.94 103 HIS A C 1
ATOM 804 O O . HIS A 1 103 ? -8.869 2.521 23.892 1.00 83.94 103 HIS A O 1
ATOM 810 N N . PRO A 1 104 ? -7.179 3.765 24.690 1.00 84.38 104 PRO A N 1
ATOM 811 C CA . PRO A 1 104 ? -7.745 5.046 24.250 1.00 84.38 104 PRO A CA 1
ATOM 812 C C . PRO A 1 104 ? -8.087 5.054 22.756 1.00 84.38 104 PRO A C 1
ATOM 814 O O . PRO A 1 104 ? -9.167 5.489 22.374 1.00 84.38 104 PRO A O 1
ATOM 817 N N . LEU A 1 105 ? -7.240 4.461 21.904 1.00 82.12 105 LEU A N 1
ATOM 818 C CA . LEU A 1 105 ? -7.534 4.336 20.466 1.00 82.12 105 LEU A CA 1
ATOM 819 C C . LEU A 1 105 ? -8.818 3.551 20.158 1.00 82.12 105 LEU A C 1
ATOM 821 O O . LEU A 1 105 ? -9.441 3.805 19.133 1.00 82.12 105 LEU A O 1
ATOM 825 N N . ARG A 1 106 ? -9.215 2.597 21.007 1.00 81.50 106 ARG A N 1
ATOM 826 C CA . ARG A 1 106 ? -10.456 1.838 20.817 1.00 81.50 106 ARG A CA 1
ATOM 827 C C . ARG A 1 106 ? -11.670 2.665 21.229 1.00 81.50 106 ARG A C 1
ATOM 829 O O . ARG A 1 106 ? -12.655 2.648 20.505 1.00 81.50 106 ARG A O 1
ATOM 836 N N . SER A 1 107 ? -11.556 3.428 22.317 1.00 80.88 107 SER A N 1
ATOM 837 C CA . SER A 1 107 ? -12.576 4.394 22.753 1.00 80.88 107 SER A CA 1
ATOM 838 C C . SER A 1 107 ? -12.787 5.518 21.726 1.00 80.88 107 SER A C 1
ATOM 840 O O . SER A 1 107 ? -13.917 5.883 21.417 1.00 80.88 107 SER A O 1
ATOM 842 N N . MET A 1 108 ? -11.702 6.006 21.113 1.00 81.00 108 MET A N 1
ATOM 843 C CA . MET A 1 108 ? -11.750 7.048 20.080 1.00 81.00 108 MET A CA 1
ATOM 844 C C . MET A 1 108 ? -12.350 6.576 18.747 1.00 81.00 108 MET A C 1
ATOM 846 O O . MET A 1 108 ? -12.814 7.400 17.960 1.00 81.00 108 MET A O 1
ATOM 850 N N . MET A 1 109 ? -12.316 5.275 18.438 1.00 77.62 109 MET A N 1
ATOM 851 C CA . MET A 1 109 ? -12.891 4.773 17.190 1.00 77.62 109 MET A CA 1
ATOM 852 C C . MET A 1 109 ? -14.385 4.479 17.345 1.00 77.62 109 MET A C 1
ATOM 854 O O . MET A 1 109 ? -14.800 3.677 18.175 1.00 77.62 109 MET A O 1
ATOM 858 N N . GLY A 1 110 ? -15.200 5.065 16.465 1.00 72.00 110 GLY A N 1
ATOM 859 C CA . GLY A 1 110 ? -16.637 4.799 16.435 1.00 72.00 110 GLY A CA 1
ATOM 860 C C . GLY A 1 110 ? -16.957 3.316 16.203 1.00 72.00 110 GLY A C 1
ATOM 861 O O . GLY A 1 110 ? -16.360 2.664 15.339 1.00 72.00 110 GLY A O 1
ATOM 862 N N . LYS A 1 111 ? -17.956 2.796 16.930 1.00 69.62 111 LYS A N 1
ATOM 863 C CA . LYS A 1 111 ? -18.406 1.390 16.857 1.00 69.62 111 LYS A CA 1
ATOM 864 C C . LYS A 1 111 ? -18.699 0.932 15.418 1.00 69.62 111 LYS A C 1
ATOM 866 O O . LYS A 1 111 ? -18.364 -0.188 15.051 1.00 69.62 111 LYS A O 1
ATOM 871 N N . GLY A 1 112 ? -19.228 1.816 14.564 1.00 71.50 112 GLY A N 1
ATOM 872 C CA . GLY A 1 112 ? -19.504 1.516 13.151 1.00 71.50 112 GLY A CA 1
ATOM 873 C C . GLY A 1 112 ? -18.261 1.191 12.308 1.00 71.50 112 GLY A C 1
ATOM 874 O O . GLY A 1 112 ? -18.332 0.357 11.407 1.00 71.50 112 GLY A O 1
ATOM 875 N N . LEU A 1 113 ? -17.101 1.783 12.618 1.00 72.12 113 LEU A N 1
ATOM 876 C CA . LEU A 1 113 ? -15.843 1.451 11.939 1.00 72.12 113 LEU A CA 1
ATOM 877 C C . LEU A 1 113 ? -15.313 0.086 12.382 1.00 72.12 113 LEU A C 1
ATOM 879 O O . LEU A 1 113 ? -14.767 -0.644 11.559 1.00 72.12 113 LEU A O 1
ATOM 883 N N . LEU A 1 114 ? -15.511 -0.279 13.652 1.00 69.44 114 LEU A N 1
ATOM 884 C CA . LEU A 1 114 ? -15.118 -1.581 14.198 1.00 69.44 114 LEU A CA 1
ATOM 885 C C . LEU A 1 114 ? -15.955 -2.731 13.616 1.00 69.44 114 LEU A C 1
ATOM 887 O O . LEU A 1 114 ? -15.397 -3.787 13.331 1.00 69.44 114 LEU A O 1
ATOM 891 N N . LYS A 1 115 ? -17.243 -2.510 13.313 1.00 68.69 115 LYS A N 1
ATOM 892 C CA . LYS A 1 115 ? -18.104 -3.507 12.640 1.00 68.69 115 LYS A CA 1
ATOM 893 C C . LYS A 1 115 ? -17.558 -3.971 11.283 1.00 68.69 115 LYS A C 1
ATOM 895 O O . LYS A 1 115 ? -17.807 -5.096 10.864 1.00 68.69 115 LYS A O 1
ATOM 900 N N . ARG A 1 116 ? -16.771 -3.134 10.594 1.00 68.44 116 ARG A N 1
ATOM 901 C CA . ARG A 1 116 ? -16.138 -3.482 9.306 1.00 68.44 116 ARG A CA 1
ATOM 902 C C . ARG A 1 116 ? -14.948 -4.436 9.433 1.00 68.44 116 ARG A C 1
ATOM 904 O O . ARG A 1 116 ? -14.460 -4.920 8.413 1.00 68.44 116 ARG A O 1
ATOM 911 N N . ALA A 1 117 ? -14.485 -4.736 10.645 1.00 65.19 117 ALA A N 1
ATOM 912 C CA . ALA A 1 117 ? -13.427 -5.710 10.900 1.00 65.19 117 ALA A CA 1
ATOM 913 C C . ALA A 1 117 ? -13.971 -7.145 11.022 1.00 65.19 117 ALA A C 1
ATOM 915 O O . ALA A 1 117 ? -13.700 -7.832 12.002 1.00 65.19 117 ALA A O 1
ATOM 916 N N . ALA A 1 118 ? -14.701 -7.636 10.016 1.00 68.62 118 ALA A N 1
ATOM 917 C CA . ALA A 1 118 ? -15.105 -9.044 9.952 1.00 68.62 118 ALA A CA 1
ATOM 918 C C . ALA A 1 118 ? -13.932 -9.897 9.433 1.00 68.62 118 ALA A C 1
ATOM 920 O O . ALA A 1 118 ? -13.574 -9.747 8.266 1.00 68.62 118 ALA A O 1
ATOM 921 N N . PRO A 1 119 ? -13.265 -10.728 10.255 1.00 70.06 119 PRO A N 1
ATOM 922 C CA . PRO A 1 119 ? -12.002 -11.370 9.896 1.00 70.06 119 PRO A CA 1
ATOM 923 C C . PRO A 1 119 ? -12.189 -12.339 8.735 1.00 70.06 119 PRO A C 1
ATOM 925 O O . PRO A 1 119 ? -13.179 -13.062 8.666 1.00 70.06 119 PRO A O 1
ATOM 928 N N . HIS A 1 120 ? -11.201 -12.394 7.841 1.00 74.00 120 HIS A N 1
ATOM 929 C CA . HIS A 1 120 ? -11.156 -13.449 6.835 1.00 74.00 120 HIS A CA 1
ATOM 930 C C . HIS A 1 120 ? -11.130 -14.815 7.540 1.00 74.00 120 HIS A C 1
ATOM 932 O O . HIS A 1 120 ? -10.451 -14.968 8.560 1.00 74.00 120 HIS A O 1
ATOM 938 N N . ALA A 1 121 ? -11.819 -15.821 6.996 1.00 72.94 121 ALA A N 1
ATOM 939 C CA . ALA A 1 121 ? -12.002 -17.121 7.655 1.00 72.94 121 ALA A CA 1
ATOM 940 C C . ALA A 1 121 ? -10.673 -17.743 8.132 1.00 72.94 121 ALA A C 1
ATOM 942 O O . ALA A 1 121 ? -10.543 -18.148 9.286 1.00 72.94 121 ALA A O 1
ATOM 943 N N . ARG A 1 122 ? -9.634 -17.702 7.284 1.00 78.06 122 ARG A N 1
ATOM 944 C CA . ARG A 1 122 ? -8.281 -18.171 7.644 1.00 78.06 122 ARG A CA 1
ATOM 945 C C . ARG A 1 122 ? -7.630 -17.377 8.781 1.00 78.06 122 ARG A C 1
ATOM 947 O O . ARG A 1 122 ? -6.995 -17.973 9.639 1.00 78.06 122 ARG A O 1
ATOM 954 N N . SER A 1 123 ? -7.793 -16.053 8.827 1.00 73.19 123 SER A N 1
ATOM 955 C CA . SER A 1 123 ? -7.251 -15.256 9.938 1.00 73.19 123 SER A CA 1
ATOM 956 C C . SER A 1 123 ? -8.018 -15.493 11.239 1.00 73.19 123 SER A C 1
ATOM 958 O O . SER A 1 123 ? -7.410 -15.513 12.301 1.00 73.19 123 SER A O 1
ATOM 960 N N . ALA A 1 124 ? -9.331 -15.738 11.165 1.00 73.69 124 ALA A N 1
ATOM 961 C CA . ALA A 1 124 ? -10.147 -16.062 12.334 1.00 73.69 124 ALA A CA 1
ATOM 962 C C . ALA A 1 124 ? -9.765 -17.418 12.956 1.00 73.69 12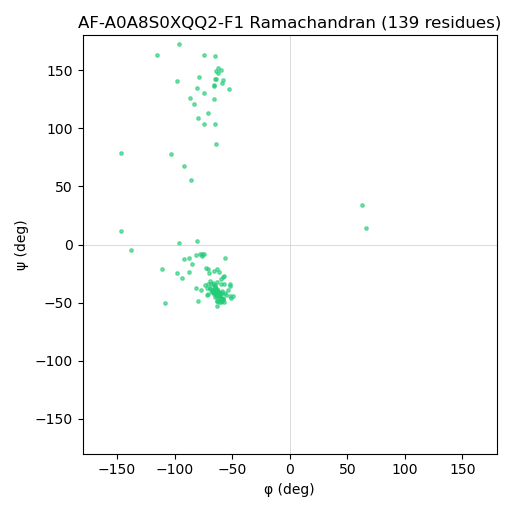4 ALA A C 1
ATOM 964 O O . ALA A 1 124 ? -9.836 -17.575 14.177 1.00 73.69 124 ALA A O 1
ATOM 965 N N . ALA A 1 125 ? -9.342 -18.381 12.128 1.00 77.94 125 ALA A N 1
ATOM 966 C CA . ALA A 1 125 ? -8.856 -19.685 12.577 1.00 77.94 125 ALA A CA 1
ATOM 967 C C . ALA A 1 125 ? -7.555 -19.578 13.390 1.00 77.94 125 ALA A C 1
ATOM 969 O O . ALA A 1 125 ? -7.408 -20.283 14.380 1.00 77.94 125 ALA A O 1
ATOM 970 N N . LEU A 1 126 ? -6.666 -18.650 13.018 1.00 78.31 126 LEU A N 1
ATOM 971 C CA . LEU A 1 126 ? -5.383 -18.404 13.690 1.00 78.31 126 LEU A CA 1
ATOM 972 C C . LEU A 1 126 ? -5.497 -17.529 14.952 1.00 78.31 126 LEU A C 1
ATOM 974 O O . LEU A 1 126 ? -4.522 -17.361 15.678 1.00 78.31 126 LEU A O 1
ATOM 978 N N . MET A 1 127 ? -6.666 -16.935 15.211 1.00 76.81 127 MET A N 1
ATOM 979 C CA . MET A 1 127 ? -6.890 -16.106 16.396 1.00 76.81 127 MET A CA 1
ATOM 980 C C . MET A 1 127 ? -7.126 -16.949 17.645 1.00 76.81 127 MET A C 1
ATOM 982 O O . MET A 1 127 ? -7.834 -17.958 17.606 1.00 76.81 127 MET A O 1
ATOM 986 N N . THR A 1 128 ? -6.628 -16.456 18.780 1.00 83.00 128 THR A N 1
ATOM 987 C CA . THR A 1 128 ? -6.964 -17.022 20.087 1.00 83.00 128 THR A CA 1
ATOM 988 C C . THR A 1 128 ? -8.467 -16.884 20.371 1.00 83.00 128 THR A C 1
ATOM 990 O O . THR A 1 128 ? -9.111 -15.940 19.888 1.00 83.00 128 THR A O 1
ATOM 993 N N . PRO A 1 129 ? -9.059 -17.786 21.177 1.00 79.06 129 PRO A N 1
ATOM 994 C CA . PRO A 1 129 ? -10.484 -17.735 21.511 1.00 79.06 129 PRO A CA 1
ATOM 995 C C . PRO A 1 129 ? -10.927 -16.376 22.078 1.00 79.06 129 PRO A C 1
ATOM 997 O O . PRO A 1 129 ? -11.973 -15.855 21.688 1.00 79.06 129 PRO A O 1
ATOM 1000 N N . ALA A 1 130 ? -10.087 -15.748 22.910 1.00 78.12 130 ALA A N 1
ATOM 1001 C CA . ALA A 1 130 ? -10.335 -14.425 23.484 1.00 78.12 130 ALA A CA 1
ATOM 1002 C C . ALA A 1 130 ? -10.402 -13.311 22.419 1.00 78.12 130 ALA A C 1
ATOM 1004 O O . ALA A 1 130 ? -11.295 -12.462 22.454 1.00 78.12 130 ALA A O 1
ATOM 1005 N N . MET A 1 131 ? -9.498 -13.330 21.433 1.00 75.69 131 MET A N 1
ATOM 1006 C CA . MET A 1 131 ? -9.526 -12.387 20.309 1.00 75.69 131 MET A CA 1
ATOM 1007 C C . MET A 1 131 ? -10.764 -12.597 19.435 1.00 75.69 131 MET A C 1
ATOM 1009 O O . MET A 1 131 ? -11.412 -11.630 19.037 1.00 75.69 131 MET A O 1
ATOM 1013 N N . ARG A 1 132 ? -11.132 -13.858 19.179 1.00 75.00 132 ARG A N 1
ATOM 1014 C CA . ARG A 1 132 ? -12.321 -14.206 18.391 1.00 75.00 132 ARG A CA 1
ATOM 1015 C C . ARG A 1 132 ? -13.606 -13.718 19.064 1.00 75.00 132 ARG A C 1
ATOM 1017 O O . ARG A 1 132 ? -14.480 -13.203 18.371 1.00 75.00 132 ARG A O 1
ATOM 1024 N N . GLY A 1 133 ? -13.706 -13.841 20.389 1.00 73.69 133 GLY A N 1
ATOM 1025 C CA . GLY A 1 133 ? -14.828 -13.320 21.175 1.00 73.69 133 GLY A CA 1
ATOM 1026 C C . GLY A 1 133 ? -14.972 -11.802 21.056 1.00 73.69 133 GLY A C 1
ATOM 1027 O O . GLY A 1 133 ? -16.056 -11.317 20.743 1.00 73.69 133 GLY A O 1
ATOM 1028 N N . LYS A 1 134 ? -13.867 -11.058 21.194 1.00 74.12 134 LYS A N 1
ATOM 1029 C CA . LYS A 1 134 ? -13.858 -9.589 21.063 1.00 74.12 134 LYS 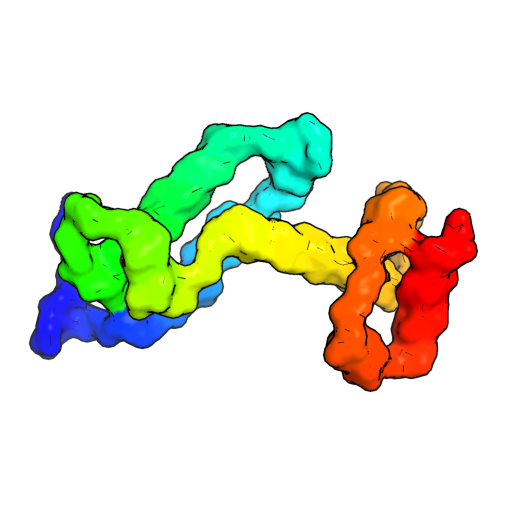A CA 1
ATOM 1030 C C . LYS A 1 134 ? -14.240 -9.106 19.670 1.00 74.12 134 LYS A C 1
ATOM 1032 O O . LYS A 1 134 ? -14.993 -8.151 19.533 1.00 74.12 134 LYS A O 1
ATOM 1037 N N . VAL A 1 135 ? -13.734 -9.763 18.630 1.00 72.12 135 VAL A N 1
ATOM 1038 C CA . VAL A 1 135 ? -14.068 -9.393 17.251 1.00 72.12 135 VAL A CA 1
ATOM 1039 C C . VAL A 1 135 ? -15.544 -9.687 16.960 1.00 72.12 135 VAL A C 1
ATOM 1041 O O . VAL A 1 135 ? -16.229 -8.861 16.361 1.00 72.12 135 VAL A O 1
ATOM 1044 N N . LYS A 1 136 ? -16.076 -10.815 17.449 1.00 69.62 136 LYS A N 1
ATOM 1045 C CA . LYS A 1 136 ? -17.507 -11.135 17.336 1.00 69.62 136 LYS A CA 1
ATOM 1046 C C . LYS A 1 136 ? -18.392 -10.142 18.096 1.00 69.62 136 LYS A C 1
ATOM 1048 O O . LYS A 1 136 ? -19.384 -9.696 17.527 1.00 69.62 136 LYS A O 1
ATOM 1053 N N . SER A 1 137 ? -18.030 -9.744 19.319 1.00 66.44 137 SER A N 1
ATOM 1054 C CA . SER A 1 137 ? -18.810 -8.765 20.092 1.00 66.44 137 SER A CA 1
ATOM 1055 C C . SER A 1 137 ? -18.819 -7.382 19.439 1.00 66.44 137 SER A C 1
ATOM 1057 O O . SER A 1 137 ? -19.847 -6.715 19.434 1.00 66.44 137 SER A O 1
ATOM 1059 N N . THR A 1 138 ? -17.720 -6.975 18.794 1.00 65.31 138 THR A N 1
ATOM 1060 C CA . THR A 1 138 ? -17.678 -5.715 18.032 1.00 65.31 138 THR A CA 1
ATOM 1061 C C . THR A 1 138 ? -18.498 -5.733 16.740 1.00 65.31 138 THR A C 1
ATOM 1063 O O . THR A 1 138 ? -18.847 -4.668 16.239 1.00 65.31 138 THR A O 1
ATOM 1066 N N . VAL A 1 139 ? -18.797 -6.914 16.189 1.00 61.72 139 VAL A N 1
ATOM 1067 C CA . VAL A 1 139 ? -19.594 -7.078 14.960 1.00 61.72 139 VAL A CA 1
ATOM 1068 C C . VAL A 1 139 ? -21.083 -7.302 15.277 1.00 61.72 139 VAL A C 1
ATOM 1070 O O . VAL A 1 139 ? -21.928 -6.917 14.475 1.00 61.72 139 VAL A O 1
ATOM 1073 N N . GLY A 1 140 ? -21.405 -7.887 16.437 1.00 53.25 140 GLY A N 1
ATOM 1074 C CA . GLY A 1 140 ? -22.751 -8.350 16.807 1.00 53.25 140 GLY A CA 1
ATOM 1075 C C . GLY A 1 140 ? -23.635 -7.412 17.647 1.00 53.25 140 GLY A C 1
ATOM 1076 O O . GLY A 1 140 ? -24.745 -7.814 17.977 1.00 53.25 140 GLY A O 1
ATOM 1077 N N . SER A 1 141 ? -23.193 -6.202 18.010 1.00 43.88 141 SER A N 1
ATOM 1078 C CA . SER A 1 141 ? -24.003 -5.168 18.700 1.00 43.88 141 SER A CA 1
ATOM 1079 C C . SER A 1 141 ? -24.079 -3.910 17.857 1.00 43.88 141 SER A C 1
ATOM 1081 O O . SER A 1 141 ? -25.161 -3.441 17.458 1.00 43.88 141 SER A O 1
#

Organism: Cyclocybe aegerita (NCBI:txid1973307)

Foldseek 3Di:
DPDDPDVVDHDALVRLLVCCVPPVVCVLCVCCVVQPDPPGRDPVSLVVVLVVLQVSLCVSQVDDPPDDSVVSCVVSVHDRPVVVSVVVLLVVLLVLLQDDPPDVSVVPDDLVSLLSNPDDPVVLVVDDPVSNVSSCVSNPD

Radius of gyration: 19.06 Å; Cα contacts (8 Å, |Δi|>4): 102; chains: 1; bounding box: 51×33×51 Å

Solvent-accessible surface area (backbone atoms only — not comparable to full-atom values): 8346 Å² total; per-residue (Å²): 135,90,76,75,64,46,96,87,83,36,69,50,47,69,54,46,46,48,49,42,60,71,56,48,46,52,65,72,48,66,62,41,82,81,46,64,48,96,88,56,64,48,63,65,62,54,50,53,53,48,54,52,50,47,52,50,22,36,67,34,60,68,54,65,88,86,55,58,63,71,59,37,26,59,76,48,71,48,74,59,64,72,59,49,52,51,50,50,55,49,52,51,39,38,58,46,48,64,48,59,87,84,37,65,72,43,69,72,46,58,66,76,61,42,39,69,40,69,68,56,70,74,60,52,68,74,43,54,71,70,51,49,50,46,39,48,55,49,57,74,116

Mean predicted aligned error: 8.24 Å

pLDDT: mean 81.23, std 12.25, range [40.31, 94.0]

Secondary structure (DSSP, 8-state):
------TTTSPPHHHHHHHIIIIIHHHHHHGGGGTB-SS-B-HHHHHHHHHHHHHHHHHHH---TTS-HHHHHHHTTPPPHHHHHHHHHHHHHHHHHTS-TT-HHHHHS-HHHHHT----HHHHHTS-HHHHHHHHHHHH-

Nearest PDB structures (foldseek):
  5cwh-assembly1_A  TM=2.439E-01  e=2.655E+00  synthetic construct